Protein AF-A0AAV7K5X8-F1 (afdb_monomer)

Mean predicted aligned error: 9.71 Å

Structure (mmCIF, N/CA/C/O backbone):
data_AF-A0AAV7K5X8-F1
#
_entry.id   AF-A0AAV7K5X8-F1
#
loop_
_atom_site.group_PDB
_atom_site.id
_atom_site.type_symbol
_atom_site.label_atom_id
_atom_site.label_alt_id
_atom_site.label_comp_id
_atom_site.label_asym_id
_atom_site.label_entity_id
_atom_site.label_seq_id
_atom_site.pdbx_PDB_ins_code
_atom_site.Cartn_x
_atom_site.Cartn_y
_atom_site.Cartn_z
_atom_site.occupancy
_atom_site.B_iso_or_equiv
_atom_site.auth_seq_id
_atom_site.auth_comp_id
_atom_site.auth_asym_id
_atom_site.auth_atom_id
_atom_site.pdbx_PDB_model_num
ATOM 1 N N . MET A 1 1 ? 8.935 -15.043 2.213 1.00 33.22 1 MET A N 1
ATOM 2 C CA . MET A 1 1 ? 7.816 -14.118 2.512 1.00 33.22 1 MET A CA 1
ATOM 3 C C . MET A 1 1 ? 8.384 -12.763 2.935 1.00 33.22 1 MET A C 1
ATOM 5 O O . MET A 1 1 ? 8.722 -12.593 4.096 1.00 33.22 1 MET A O 1
ATOM 9 N N . ALA A 1 2 ? 8.564 -11.819 2.006 1.00 34.19 2 ALA A N 1
ATOM 10 C CA . ALA A 1 2 ? 9.065 -10.481 2.335 1.00 34.19 2 ALA A CA 1
ATOM 11 C C . ALA A 1 2 ? 7.889 -9.572 2.730 1.00 34.19 2 ALA A C 1
ATOM 13 O O . ALA A 1 2 ? 7.138 -9.088 1.883 1.00 34.19 2 ALA A O 1
ATOM 14 N N . SER A 1 3 ? 7.682 -9.391 4.032 1.00 41.41 3 SER A N 1
ATOM 15 C CA . SER A 1 3 ? 6.721 -8.423 4.562 1.00 41.41 3 SER A CA 1
ATOM 16 C C . SER A 1 3 ? 7.293 -7.017 4.392 1.00 41.41 3 SER A C 1
ATOM 18 O O . SER A 1 3 ? 8.351 -6.715 4.930 1.00 41.41 3 SER A O 1
ATOM 20 N N . SER A 1 4 ? 6.603 -6.159 3.640 1.00 53.81 4 SER A N 1
ATOM 21 C CA . SER A 1 4 ? 6.960 -4.753 3.399 1.00 53.81 4 SER A CA 1
ATOM 22 C C . SER A 1 4 ? 6.806 -3.883 4.661 1.00 53.81 4 SER A C 1
ATOM 24 O O . SER A 1 4 ? 5.980 -2.974 4.693 1.00 53.81 4 SER A O 1
ATOM 26 N N . GLN A 1 5 ? 7.537 -4.189 5.733 1.00 58.41 5 GLN A N 1
ATOM 27 C CA . GLN A 1 5 ? 7.585 -3.353 6.930 1.00 58.41 5 GLN A CA 1
ATOM 28 C C . GLN A 1 5 ? 8.563 -2.203 6.703 1.00 58.41 5 GLN A C 1
ATOM 30 O O . GLN A 1 5 ? 9.731 -2.421 6.394 1.00 58.41 5 GLN A O 1
ATOM 35 N N . THR A 1 6 ? 8.088 -0.970 6.867 1.00 62.09 6 THR A N 1
ATOM 36 C CA . THR A 1 6 ? 8.971 0.192 6.958 1.00 62.09 6 THR A CA 1
ATOM 37 C C . THR A 1 6 ? 9.557 0.227 8.361 1.00 62.09 6 THR A C 1
ATOM 39 O O . THR A 1 6 ? 8.835 0.468 9.325 1.00 62.09 6 THR A O 1
ATOM 42 N N . THR A 1 7 ? 10.845 -0.072 8.494 1.00 70.25 7 THR A N 1
ATOM 43 C CA . THR A 1 7 ? 11.563 -0.004 9.771 1.00 70.25 7 THR A CA 1
ATOM 44 C C . THR A 1 7 ? 12.378 1.279 9.841 1.00 70.25 7 THR A C 1
ATOM 46 O O . THR A 1 7 ? 13.154 1.556 8.932 1.00 70.25 7 THR A O 1
ATOM 49 N N . ASP A 1 8 ? 12.245 2.031 10.928 1.00 72.31 8 ASP A N 1
ATOM 50 C CA . ASP A 1 8 ? 13.105 3.173 11.247 1.00 72.31 8 ASP A CA 1
ATOM 51 C C . ASP A 1 8 ? 13.852 2.868 12.543 1.00 72.31 8 ASP A C 1
ATOM 53 O O . ASP A 1 8 ? 13.221 2.618 13.568 1.00 72.31 8 ASP A O 1
ATOM 57 N N . LYS A 1 9 ? 15.188 2.819 12.492 1.00 78.00 9 LYS A N 1
ATOM 58 C CA . LYS A 1 9 ? 16.050 2.471 13.641 1.00 78.00 9 LYS A CA 1
ATOM 59 C C . LYS A 1 9 ? 15.629 1.177 14.369 1.00 78.00 9 LYS A C 1
ATOM 61 O O . LYS A 1 9 ? 15.683 1.094 15.590 1.00 78.00 9 LYS A O 1
ATOM 66 N N . GLY A 1 10 ? 15.167 0.176 13.614 1.00 80.06 10 GLY A N 1
ATOM 67 C CA . GLY A 1 10 ? 14.681 -1.104 14.152 1.00 80.06 10 GLY A CA 1
ATOM 68 C C . GLY A 1 10 ? 13.229 -1.096 14.644 1.00 80.06 10 GLY A C 1
ATOM 69 O O . GLY A 1 10 ? 12.700 -2.149 14.988 1.00 80.06 10 GLY A O 1
ATOM 70 N N . VAL A 1 11 ? 12.547 0.052 14.628 1.00 82.38 11 VAL A N 1
ATOM 71 C CA . VAL A 1 11 ? 11.137 0.163 15.012 1.00 82.38 11 VAL A CA 1
ATOM 72 C C . VAL A 1 11 ? 10.246 0.006 13.784 1.00 82.38 11 VAL A C 1
ATOM 74 O O . VAL A 1 11 ? 10.389 0.732 12.798 1.00 82.38 11 VAL A O 1
ATOM 77 N N . ILE A 1 12 ? 9.298 -0.932 13.846 1.00 84.56 12 ILE A N 1
ATOM 78 C CA . ILE A 1 12 ? 8.310 -1.145 12.784 1.00 84.56 12 ILE A CA 1
ATOM 79 C C . ILE A 1 12 ? 7.331 0.029 12.776 1.00 84.56 12 ILE A C 1
ATOM 81 O O . ILE A 1 12 ? 6.594 0.253 13.736 1.00 84.56 12 ILE A O 1
ATOM 85 N N . LYS A 1 13 ? 7.283 0.747 11.657 1.00 85.19 13 LYS A N 1
ATOM 86 C CA . LYS A 1 13 ? 6.257 1.745 11.369 1.00 85.19 13 LYS A CA 1
ATOM 87 C C . LYS A 1 13 ? 5.204 1.104 10.465 1.00 85.19 13 LYS A C 1
ATOM 89 O O . LYS A 1 13 ? 5.535 0.734 9.337 1.00 85.19 13 LYS A O 1
ATOM 94 N N . PRO A 1 14 ? 3.964 0.892 10.936 1.00 89.88 14 PRO A N 1
ATOM 95 C CA . PRO A 1 14 ? 2.909 0.365 10.081 1.00 89.88 14 PRO A CA 1
ATOM 96 C C . PRO A 1 14 ? 2.514 1.383 9.012 1.00 89.88 14 PRO A C 1
ATOM 98 O O . PRO A 1 14 ? 2.656 2.585 9.199 1.00 89.88 14 PRO A O 1
ATOM 101 N N . GLN A 1 15 ? 1.966 0.907 7.900 1.00 91.19 15 GLN A N 1
ATOM 102 C CA . GLN A 1 15 ? 1.449 1.757 6.832 1.00 91.19 15 GLN A CA 1
ATOM 103 C C . GLN A 1 15 ? -0.045 1.504 6.654 1.00 91.19 15 GLN A C 1
ATOM 105 O O . GLN A 1 15 ? -0.483 0.352 6.619 1.00 91.19 15 GLN A O 1
ATOM 110 N N . CYS A 1 16 ? -0.833 2.570 6.524 1.00 92.00 16 CYS A N 1
ATOM 111 C CA . CYS A 1 16 ? -2.249 2.446 6.213 1.00 92.00 16 CYS A CA 1
ATOM 112 C C . CYS A 1 16 ? -2.422 1.944 4.778 1.00 92.00 16 CYS A C 1
ATOM 114 O O . CYS A 1 16 ? -1.896 2.528 3.840 1.00 92.00 16 CYS A O 1
ATOM 116 N N . VAL A 1 17 ? -3.197 0.884 4.581 1.00 91.69 17 VAL A N 1
ATOM 117 C CA . VAL A 1 17 ? -3.431 0.316 3.246 1.00 91.69 17 VAL A CA 1
ATOM 118 C C . VAL A 1 17 ? -4.381 1.155 2.383 1.00 91.69 17 VAL A C 1
ATOM 120 O O . VAL A 1 17 ? -4.431 0.976 1.172 1.00 91.69 17 VAL A O 1
ATOM 123 N N . ILE A 1 18 ? -5.131 2.073 2.998 1.00 91.31 18 ILE A N 1
ATOM 124 C CA . ILE A 1 18 ? -6.112 2.920 2.309 1.00 91.31 18 ILE A CA 1
ATOM 125 C C . ILE A 1 18 ? -5.443 4.173 1.745 1.00 91.31 18 ILE A C 1
ATOM 127 O O . ILE A 1 18 ? -5.543 4.439 0.554 1.00 91.31 18 ILE A O 1
ATOM 131 N N . CYS A 1 19 ? -4.747 4.931 2.595 1.00 92.69 19 CYS A N 1
ATOM 132 C CA . CYS A 1 19 ? -4.104 6.191 2.208 1.00 92.69 19 CYS A CA 1
ATOM 133 C C . CYS A 1 19 ? -2.587 6.094 2.037 1.00 92.69 19 CYS A C 1
ATOM 135 O O . CYS A 1 19 ? -1.946 7.100 1.753 1.00 92.69 19 CYS A O 1
ATOM 137 N N . 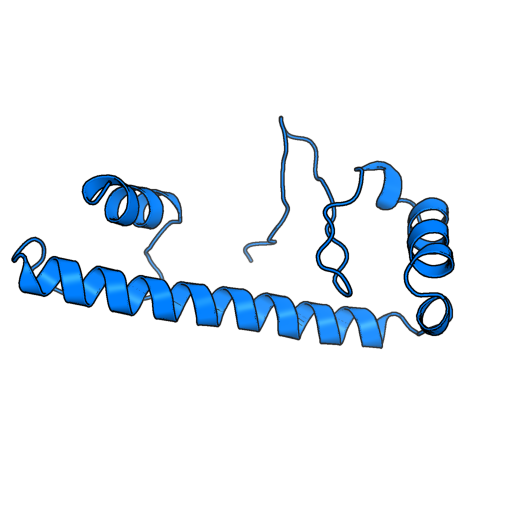LEU A 1 20 ? -1.993 4.917 2.257 1.00 90.56 20 LEU A N 1
ATOM 138 C CA . LEU A 1 20 ? -0.545 4.684 2.191 1.00 90.56 20 LEU A CA 1
ATOM 139 C C . LEU A 1 20 ? 0.285 5.542 3.164 1.00 90.56 20 LEU A C 1
ATOM 141 O O . LEU A 1 20 ? 1.514 5.512 3.103 1.00 90.56 20 LEU A O 1
ATOM 145 N N . ALA A 1 21 ? -0.354 6.239 4.109 1.00 92.25 21 ALA A N 1
ATOM 146 C CA . ALA A 1 21 ? 0.330 6.998 5.145 1.00 92.25 21 ALA A CA 1
ATOM 147 C C . ALA A 1 21 ? 1.123 6.064 6.068 1.00 92.25 21 ALA A C 1
ATOM 149 O O . ALA A 1 21 ? 0.595 5.055 6.549 1.00 92.25 21 ALA A O 1
ATOM 150 N N . VAL A 1 22 ? 2.382 6.415 6.334 1.00 91.06 22 VAL A N 1
ATOM 151 C CA . VAL A 1 22 ? 3.180 5.768 7.380 1.00 91.06 22 VAL A CA 1
ATOM 152 C C . VAL A 1 22 ? 2.648 6.243 8.726 1.00 91.06 22 VAL A C 1
ATOM 154 O O . VAL A 1 22 ? 2.545 7.440 8.987 1.00 91.06 22 VAL A O 1
ATOM 157 N N . LEU A 1 23 ? 2.267 5.294 9.563 1.00 90.06 23 LEU A N 1
ATOM 158 C CA . LEU A 1 23 ? 1.679 5.524 10.868 1.00 90.06 23 LEU A CA 1
ATOM 159 C C . LEU A 1 23 ? 2.737 5.344 11.960 1.00 90.06 23 LEU A C 1
ATOM 161 O O . LEU A 1 23 ? 3.743 4.651 11.781 1.00 90.06 23 LEU A O 1
ATOM 165 N N . CYS A 1 24 ? 2.485 5.936 13.125 1.00 89.38 24 CYS A N 1
ATOM 166 C CA . CYS A 1 24 ? 3.331 5.720 14.293 1.00 89.38 24 CYS A CA 1
ATOM 167 C C . CYS A 1 24 ? 3.240 4.254 14.763 1.00 89.38 24 CYS A C 1
ATOM 169 O O . CYS A 1 24 ? 2.178 3.638 14.592 1.00 89.38 24 CYS A O 1
ATOM 171 N N . PRO A 1 25 ? 4.291 3.698 15.388 1.00 88.69 25 PRO A N 1
ATOM 172 C CA . PRO A 1 25 ? 4.312 2.317 15.886 1.00 88.69 25 PRO A CA 1
ATOM 173 C C . PRO A 1 25 ? 3.125 1.973 16.800 1.00 88.69 25 PRO A C 1
ATOM 175 O O . PRO A 1 25 ? 2.577 0.872 16.749 1.00 88.69 25 PRO A O 1
ATOM 178 N N . GLU A 1 26 ? 2.649 2.944 17.581 1.00 88.75 26 GLU A N 1
ATOM 179 C CA . GLU A 1 26 ? 1.506 2.813 18.491 1.00 88.75 26 GLU A CA 1
ATOM 180 C C . GLU A 1 26 ? 0.197 2.518 17.751 1.00 88.75 26 GLU A C 1
ATOM 182 O O . GLU A 1 26 ? -0.744 2.000 18.353 1.00 88.75 26 GLU A O 1
ATOM 187 N N . SER A 1 27 ? 0.136 2.808 16.449 1.00 86.81 27 SER A N 1
ATOM 188 C CA . SER A 1 27 ? -1.024 2.546 15.591 1.00 86.81 27 SER A CA 1
ATOM 189 C C . SER A 1 27 ? -1.252 1.058 15.330 1.00 86.81 27 SER A C 1
ATOM 191 O O . SER A 1 27 ? -2.285 0.697 14.781 1.00 86.81 27 SER A O 1
ATOM 193 N N . LEU A 1 28 ? -0.332 0.180 15.747 1.00 85.62 28 LEU A N 1
ATOM 194 C CA . LEU A 1 28 ? -0.581 -1.263 15.810 1.00 85.62 28 LEU A CA 1
ATOM 195 C C . LEU A 1 28 ? -1.629 -1.624 16.877 1.00 85.62 28 LEU A C 1
ATOM 197 O O . LEU A 1 28 ? -2.254 -2.681 16.796 1.00 85.62 28 LEU A O 1
ATOM 201 N N . LYS A 1 29 ? -1.852 -0.754 17.874 1.00 89.00 29 LYS A N 1
ATOM 202 C CA . LYS A 1 29 ? -2.914 -0.931 18.871 1.00 89.00 29 LYS A CA 1
ATOM 203 C C . LYS A 1 29 ? -4.273 -0.636 18.234 1.00 89.00 29 LYS A C 1
ATOM 205 O O . LYS A 1 29 ? -4.455 0.409 17.612 1.00 89.00 29 LYS A O 1
ATOM 210 N N . SER A 1 30 ? -5.252 -1.509 18.482 1.00 84.56 30 SER A N 1
ATOM 211 C CA . SER A 1 30 ? -6.609 -1.406 17.915 1.00 84.56 30 SER A CA 1
ATOM 212 C C . SER A 1 30 ? -7.255 -0.030 18.134 1.00 84.56 30 SER A C 1
ATOM 214 O O . SER A 1 30 ? -7.798 0.554 17.202 1.00 84.56 30 SER A O 1
ATOM 216 N N . SER A 1 31 ? -7.121 0.546 19.334 1.00 89.56 31 SER A N 1
ATOM 217 C CA . SER A 1 31 ? -7.686 1.864 19.656 1.00 89.56 31 SER A CA 1
ATOM 218 C C . SER A 1 31 ? -7.090 2.997 18.816 1.00 89.56 31 SER A C 1
ATOM 220 O O . SER A 1 31 ? -7.811 3.890 18.377 1.00 89.56 31 SER A O 1
ATOM 222 N N . GLN A 1 32 ? -5.782 2.964 18.560 1.00 90.62 32 GLN A N 1
ATOM 223 C CA . GLN A 1 32 ? -5.098 3.977 17.758 1.00 90.62 32 GLN A CA 1
ATOM 224 C C . GLN A 1 32 ? -5.387 3.795 16.265 1.00 90.62 32 GLN A C 1
ATOM 226 O O . GLN A 1 32 ? -5.607 4.784 15.565 1.00 90.62 32 GLN A O 1
ATOM 231 N N . LEU A 1 33 ? -5.476 2.548 15.792 1.00 88.50 33 LEU A N 1
ATOM 232 C CA . LEU A 1 33 ? -5.903 2.255 14.426 1.00 88.50 33 LEU A CA 1
ATOM 233 C C . LEU A 1 33 ? -7.349 2.705 14.178 1.00 88.50 33 LEU A C 1
ATOM 235 O O . LEU A 1 33 ? -7.617 3.367 13.179 1.00 88.50 33 LEU A O 1
ATOM 239 N N . GLN A 1 34 ? -8.270 2.422 15.106 1.00 88.94 34 GLN A N 1
ATOM 240 C CA . GLN A 1 34 ? -9.654 2.888 15.002 1.00 88.94 34 GLN A CA 1
ATOM 241 C C . GLN A 1 34 ? -9.749 4.412 14.989 1.00 88.94 34 GLN A C 1
ATOM 243 O O . GLN A 1 34 ? -10.515 4.954 14.199 1.00 88.94 34 GLN A O 1
ATOM 248 N N . LYS A 1 35 ? -8.953 5.121 15.800 1.00 92.88 35 LYS A N 1
ATOM 249 C CA . LYS A 1 35 ? -8.882 6.590 15.729 1.00 92.88 35 LYS A CA 1
ATOM 250 C C . LYS A 1 35 ? -8.424 7.067 14.354 1.00 92.88 35 LYS A C 1
ATOM 252 O O . LYS A 1 35 ? -9.031 7.979 13.805 1.00 92.88 35 LYS A O 1
ATOM 257 N N . HIS A 1 36 ? -7.387 6.453 13.781 1.00 93.44 36 HIS A N 1
ATOM 258 C CA . HIS A 1 36 ? -6.944 6.791 12.428 1.00 93.44 36 HIS A CA 1
ATOM 259 C C . HIS A 1 36 ? -8.073 6.597 11.407 1.00 93.44 36 HIS A C 1
ATOM 261 O O . HIS A 1 36 ? 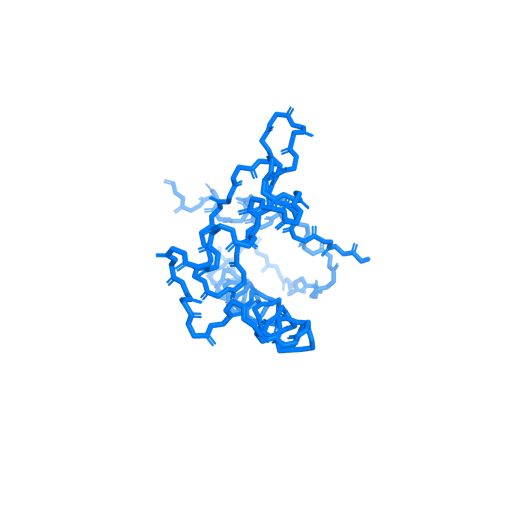-8.348 7.513 10.634 1.00 93.44 36 HIS A O 1
ATOM 267 N N . LEU A 1 37 ? -8.755 5.446 11.444 1.00 91.75 37 LEU A N 1
ATOM 268 C CA . LEU A 1 37 ? -9.878 5.167 10.550 1.00 91.75 37 LEU A CA 1
ATOM 269 C C . LEU A 1 37 ? -11.011 6.176 10.750 1.0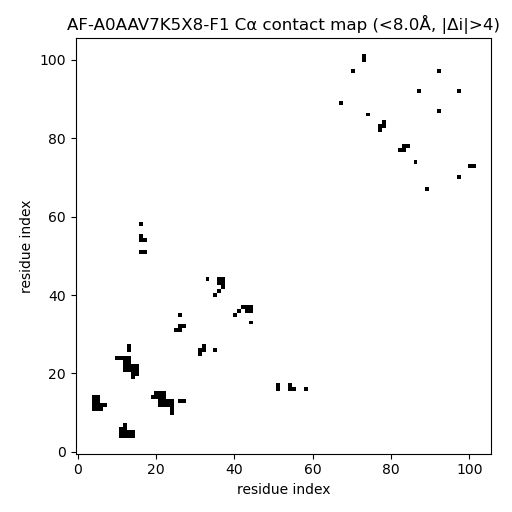0 91.75 37 LEU A C 1
ATOM 271 O O . LEU A 1 37 ? -11.400 6.818 9.791 1.00 91.75 37 LEU A O 1
ATOM 275 N N . ARG A 1 38 ? -11.472 6.427 11.976 1.00 92.50 38 ARG A N 1
ATOM 276 C CA . ARG A 1 38 ? -12.552 7.399 12.231 1.00 92.50 38 ARG A CA 1
ATOM 277 C C . ARG A 1 38 ? -12.195 8.825 11.802 1.00 92.50 38 ARG A C 1
ATOM 279 O O . ARG A 1 38 ? -13.058 9.540 11.312 1.00 92.50 38 ARG A O 1
ATOM 286 N N . ASN A 1 39 ? -10.930 9.223 11.934 1.00 93.50 39 ASN A N 1
ATOM 287 C CA . ASN A 1 39 ? -10.490 10.581 11.606 1.00 93.50 39 ASN A CA 1
ATOM 288 C C . ASN A 1 39 ? -10.197 10.794 10.113 1.00 93.50 39 ASN A C 1
ATOM 290 O O . ASN A 1 39 ? -10.299 11.918 9.629 1.00 93.50 39 ASN A O 1
ATOM 294 N N . LYS A 1 40 ? -9.744 9.758 9.393 1.00 93.38 40 LYS A N 1
ATOM 295 C CA . LYS A 1 40 ? -9.293 9.871 7.990 1.00 93.38 40 LYS A CA 1
ATOM 296 C C . LYS A 1 40 ? -10.177 9.126 6.994 1.00 93.38 40 LYS A C 1
ATOM 298 O O . LYS A 1 40 ? -10.167 9.455 5.813 1.00 93.38 40 LYS A O 1
ATOM 303 N N . HIS A 1 41 ? -10.908 8.123 7.459 1.00 93.81 41 HIS A N 1
ATOM 304 C CA . HIS A 1 41 ? -11.649 7.146 6.666 1.00 93.81 41 HIS A CA 1
ATOM 305 C C . HIS A 1 41 ? -12.937 6.729 7.395 1.00 93.81 41 HIS A C 1
ATOM 307 O O . HIS A 1 41 ? -13.128 5.546 7.679 1.00 93.81 41 HIS A O 1
ATOM 313 N N . LEU A 1 42 ? -13.788 7.699 7.747 1.00 90.31 42 LEU A N 1
ATOM 314 C CA . LEU A 1 42 ? -14.964 7.481 8.599 1.00 90.31 42 LEU A CA 1
ATOM 315 C C . LEU A 1 42 ? -15.848 6.326 8.098 1.00 90.31 42 LEU A C 1
ATOM 317 O O . LEU A 1 42 ? -16.219 5.453 8.874 1.00 90.31 42 LEU A O 1
ATOM 321 N N . GLU A 1 43 ? -16.073 6.265 6.787 1.00 87.25 43 GLU A N 1
ATOM 322 C CA . GLU A 1 43 ? -16.871 5.233 6.106 1.00 87.25 43 GLU A CA 1
ATOM 323 C C . GLU A 1 43 ? -16.284 3.815 6.205 1.00 87.25 43 GLU A C 1
ATOM 325 O O . GLU A 1 43 ? -16.961 2.829 5.927 1.00 87.25 43 GLU A O 1
ATOM 330 N N . LEU A 1 44 ? -15.009 3.693 6.581 1.00 85.88 44 LEU A N 1
ATOM 331 C CA . LEU A 1 44 ? -14.303 2.419 6.707 1.00 85.88 44 LEU A CA 1
ATOM 332 C C . LEU A 1 44 ? -14.082 2.011 8.167 1.00 85.88 44 LEU A C 1
ATOM 334 O O . LEU A 1 44 ? -13.511 0.950 8.405 1.00 85.88 44 LEU A O 1
ATOM 338 N N . ALA A 1 45 ? -14.496 2.825 9.144 1.00 82.38 45 ALA A N 1
ATOM 339 C CA . ALA A 1 45 ? -14.259 2.545 10.560 1.00 82.38 45 ALA A CA 1
ATOM 340 C C . ALA A 1 45 ? -14.939 1.249 11.035 1.00 82.38 45 ALA A C 1
ATOM 342 O O . ALA A 1 45 ? -14.375 0.547 11.876 1.00 82.38 45 ALA A O 1
ATOM 343 N N . ASP A 1 46 ? -16.089 0.923 10.444 1.00 86.44 46 ASP A N 1
ATOM 344 C CA . ASP A 1 46 ? -16.896 -0.257 10.771 1.00 86.44 46 ASP A CA 1
ATOM 345 C C . ASP A 1 46 ? -16.809 -1.355 9.696 1.00 86.44 46 ASP A C 1
ATOM 347 O O . ASP A 1 46 ? -17.513 -2.362 9.761 1.00 86.44 46 ASP A O 1
ATOM 351 N N . MET A 1 47 ? -15.933 -1.188 8.696 1.00 86.50 47 MET A N 1
ATOM 352 C CA . MET A 1 47 ? -15.748 -2.193 7.650 1.00 86.50 47 MET A CA 1
ATOM 353 C C . MET A 1 47 ? -15.022 -3.438 8.176 1.00 86.50 47 MET A C 1
ATOM 355 O O . MET A 1 47 ? -14.124 -3.339 9.022 1.00 86.50 47 MET A O 1
ATOM 359 N N . PRO A 1 48 ? -15.355 -4.626 7.646 1.00 87.06 48 PRO A N 1
ATOM 360 C CA . PRO A 1 48 ? -14.778 -5.871 8.111 1.00 87.06 48 PRO A CA 1
ATOM 361 C C . PRO A 1 48 ? -13.328 -6.018 7.615 1.00 87.06 48 PRO A C 1
ATOM 363 O O . PRO A 1 48 ? -12.892 -5.390 6.640 1.00 87.06 48 PRO A O 1
ATOM 366 N N . LYS A 1 49 ? -12.542 -6.842 8.316 1.00 84.38 49 LYS A N 1
ATOM 367 C CA . LYS A 1 49 ? -11.084 -6.961 8.115 1.00 84.38 49 LYS A CA 1
ATOM 368 C C . LYS A 1 49 ? -10.719 -7.457 6.714 1.00 84.38 49 LYS A C 1
ATOM 370 O O . LYS A 1 49 ? -9.652 -7.123 6.198 1.00 84.38 49 LYS A O 1
ATOM 375 N N . GLU A 1 50 ? -11.607 -8.214 6.087 1.00 90.38 50 GLU A N 1
ATOM 376 C CA . GLU A 1 50 ? -11.468 -8.814 4.763 1.00 90.38 50 GLU A CA 1
ATOM 377 C C . GLU A 1 50 ? -11.280 -7.743 3.682 1.00 90.38 50 GLU A C 1
ATOM 379 O O . GLU A 1 50 ? -10.448 -7.907 2.787 1.00 90.38 50 GLU A O 1
ATOM 384 N N . VAL A 1 51 ? -11.964 -6.599 3.807 1.00 87.75 51 VAL A N 1
ATOM 385 C CA . VAL A 1 51 ? -11.811 -5.459 2.886 1.00 87.75 51 VAL A CA 1
ATOM 386 C C . VAL A 1 51 ? -10.381 -4.920 2.934 1.00 87.75 51 VAL A C 1
ATOM 388 O O . VAL A 1 51 ? -9.768 -4.645 1.899 1.00 87.75 51 VAL A O 1
ATOM 391 N N . PHE A 1 52 ? -9.812 -4.802 4.135 1.00 89.31 52 PHE A N 1
ATOM 392 C CA . PHE A 1 52 ? -8.439 -4.339 4.326 1.00 89.31 52 PHE A CA 1
ATOM 393 C C . PHE A 1 52 ? -7.412 -5.377 3.863 1.00 89.31 52 PHE A C 1
ATOM 395 O O . PHE A 1 52 ? -6.396 -5.003 3.277 1.00 89.31 52 PHE A O 1
ATOM 402 N N . ALA A 1 53 ? -7.678 -6.671 4.066 1.00 89.50 53 ALA A N 1
ATOM 403 C CA . ALA A 1 53 ? -6.826 -7.752 3.574 1.00 89.50 53 ALA A CA 1
ATOM 404 C C . ALA A 1 53 ? -6.772 -7.773 2.038 1.00 89.50 53 ALA A C 1
ATOM 406 O O . ALA A 1 53 ? -5.683 -7.842 1.457 1.00 89.50 53 ALA A O 1
ATOM 407 N N . HIS A 1 54 ? -7.927 -7.626 1.379 1.00 92.12 54 HIS A N 1
ATOM 408 C CA . HIS A 1 54 ? -8.009 -7.540 -0.076 1.00 92.12 54 HIS A CA 1
ATOM 409 C C . HIS A 1 54 ? -7.220 -6.337 -0.608 1.00 92.12 54 HIS A C 1
ATOM 411 O O . HIS A 1 54 ? -6.314 -6.517 -1.427 1.00 92.12 54 HIS A O 1
ATOM 417 N N . LYS A 1 55 ? -7.462 -5.135 -0.066 1.00 91.12 55 LYS A N 1
ATOM 418 C CA . LYS A 1 55 ? -6.688 -3.927 -0.410 1.00 91.12 55 LYS A CA 1
ATOM 419 C C . LYS A 1 55 ? -5.190 -4.120 -0.157 1.00 91.12 55 LYS A C 1
ATOM 421 O O . LYS A 1 55 ? -4.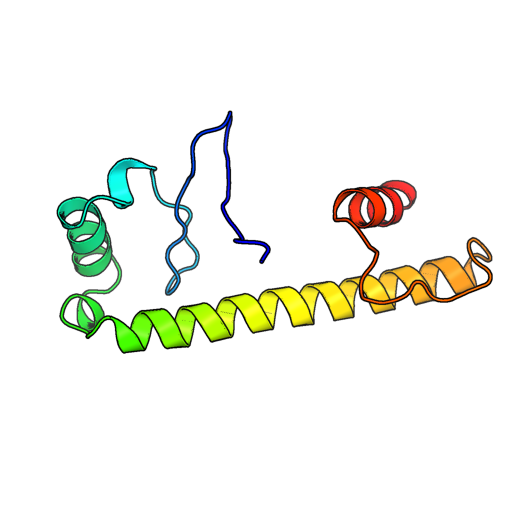363 -3.713 -0.966 1.00 91.12 55 LYS A O 1
ATOM 426 N N . GLY A 1 56 ? -4.825 -4.825 0.914 1.00 91.69 56 GLY A N 1
ATOM 427 C CA . GLY A 1 56 ? -3.437 -5.162 1.239 1.00 91.69 56 GLY A CA 1
ATOM 428 C C . GLY A 1 56 ? -2.770 -6.001 0.163 1.00 91.69 56 GLY A C 1
ATOM 429 O O . GLY A 1 56 ? -1.635 -5.722 -0.227 1.00 91.69 56 GLY A O 1
ATOM 430 N N . SER A 1 57 ? -3.476 -7.009 -0.346 1.00 92.56 57 SER A N 1
ATOM 431 C CA . SER A 1 57 ? -2.980 -7.842 -1.442 1.00 92.56 57 SER A CA 1
ATOM 432 C C . SER A 1 57 ? -2.811 -7.046 -2.740 1.00 92.56 57 SER A C 1
ATOM 434 O O . SER A 1 57 ? -1.782 -7.183 -3.403 1.00 92.56 57 SER A O 1
ATOM 436 N N . GLN A 1 58 ? -3.754 -6.150 -3.050 1.00 92.94 58 GLN A N 1
ATOM 437 C CA . GLN A 1 58 ? -3.684 -5.268 -4.216 1.00 92.94 58 GLN A CA 1
ATOM 438 C C . GLN A 1 58 ? -2.481 -4.324 -4.139 1.00 92.94 58 GLN A C 1
ATOM 440 O O . GLN A 1 58 ? -1.690 -4.280 -5.078 1.00 92.94 58 GLN A O 1
ATOM 445 N N . VAL A 1 59 ? -2.274 -3.647 -3.005 1.00 90.50 59 VAL A N 1
ATOM 446 C CA . VAL A 1 59 ? -1.124 -2.749 -2.805 1.00 90.50 59 VAL A CA 1
ATOM 447 C C . VAL A 1 59 ? 0.201 -3.508 -2.925 1.00 90.50 59 VAL A C 1
ATOM 449 O O . VAL A 1 59 ? 1.138 -3.030 -3.563 1.00 90.50 59 VAL A O 1
ATOM 452 N N . LYS A 1 60 ? 0.299 -4.718 -2.355 1.00 88.00 60 LYS A N 1
ATOM 453 C CA . LYS A 1 60 ? 1.500 -5.562 -2.493 1.00 88.00 60 LYS A CA 1
ATOM 454 C C . LYS A 1 60 ? 1.761 -5.953 -3.947 1.00 88.00 60 LYS A C 1
ATOM 456 O O . LYS A 1 60 ? 2.907 -5.897 -4.389 1.00 88.00 60 LYS A O 1
ATOM 461 N N . LYS A 1 61 ? 0.712 -6.328 -4.686 1.00 90.44 61 LYS A N 1
ATOM 462 C CA . LYS A 1 61 ? 0.803 -6.646 -6.115 1.00 90.44 61 LYS A CA 1
ATOM 463 C C . LYS A 1 61 ? 1.279 -5.432 -6.911 1.00 90.44 61 LYS A C 1
ATOM 465 O O . LYS A 1 61 ? 2.273 -5.544 -7.611 1.00 90.44 61 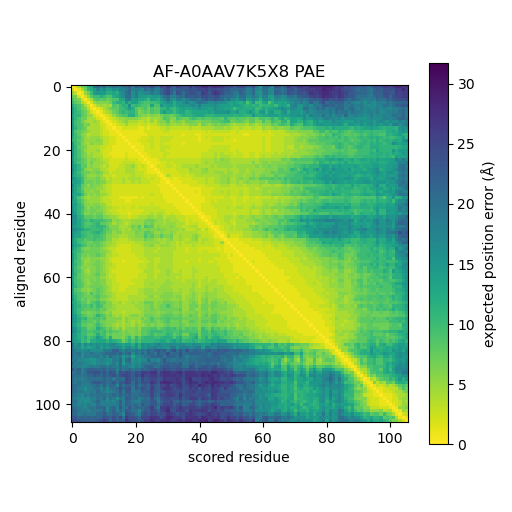LYS A O 1
ATOM 470 N N . GLN A 1 62 ? 0.654 -4.271 -6.721 1.00 89.44 62 GLN A N 1
ATOM 471 C CA . GLN A 1 62 ? 1.039 -3.029 -7.398 1.00 89.44 62 GLN A CA 1
ATOM 472 C C . GLN A 1 62 ? 2.507 -2.662 -7.156 1.00 89.44 62 GLN A C 1
ATOM 474 O O . GLN A 1 62 ? 3.206 -2.298 -8.094 1.00 89.44 62 GLN A O 1
ATOM 479 N N . ARG A 1 63 ? 3.008 -2.802 -5.921 1.00 86.44 63 ARG A N 1
ATOM 480 C CA . ARG A 1 63 ? 4.430 -2.556 -5.619 1.00 86.44 63 ARG A CA 1
ATOM 481 C C . ARG A 1 63 ? 5.357 -3.500 -6.364 1.00 86.44 63 ARG A C 1
ATOM 483 O O . ARG A 1 63 ? 6.377 -3.060 -6.880 1.00 86.44 63 ARG A O 1
ATOM 490 N N . ARG A 1 64 ? 5.011 -4.786 -6.408 1.00 84.88 64 ARG A N 1
ATOM 491 C CA . ARG A 1 64 ? 5.792 -5.784 -7.141 1.00 84.88 64 ARG A CA 1
ATOM 492 C C . ARG A 1 64 ? 5.784 -5.493 -8.639 1.00 84.88 64 ARG A C 1
ATOM 494 O O . ARG A 1 64 ? 6.842 -5.513 -9.253 1.00 84.88 64 ARG A O 1
ATOM 501 N N . ASP A 1 65 ? 4.621 -5.185 -9.200 1.00 87.12 65 ASP A N 1
ATOM 502 C CA . ASP A 1 65 ? 4.466 -4.897 -10.625 1.00 87.12 65 ASP A CA 1
ATOM 503 C C . ASP A 1 65 ? 5.224 -3.608 -11.004 1.00 87.12 65 ASP A C 1
ATOM 505 O O . ASP A 1 65 ? 5.935 -3.582 -12.006 1.00 87.12 65 ASP A O 1
ATOM 509 N N . SER A 1 66 ? 5.169 -2.575 -10.154 1.00 86.88 66 SER A N 1
ATOM 510 C CA . SER A 1 66 ? 5.963 -1.350 -10.315 1.00 86.88 66 SER A CA 1
ATOM 511 C C . SER A 1 66 ? 7.462 -1.630 -10.252 1.00 86.88 66 SER A C 1
ATOM 513 O O . SER A 1 66 ? 8.200 -1.126 -11.091 1.00 86.88 66 SER A O 1
ATOM 515 N N . LEU A 1 67 ? 7.918 -2.433 -9.286 1.00 83.50 67 LEU A N 1
ATOM 516 C CA . LEU A 1 67 ? 9.332 -2.780 -9.162 1.00 83.50 67 LEU A CA 1
ATOM 517 C C . LEU A 1 67 ? 9.824 -3.553 -10.388 1.00 83.50 67 LEU A C 1
ATOM 519 O 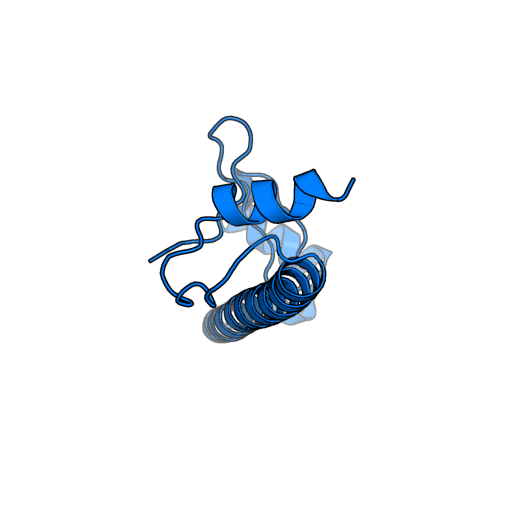O . LEU A 1 67 ? 10.904 -3.271 -10.897 1.00 83.50 67 LEU A O 1
ATOM 523 N N . ARG A 1 68 ? 9.010 -4.488 -10.884 1.00 82.25 68 ARG A N 1
ATOM 524 C CA . ARG A 1 68 ? 9.290 -5.252 -12.101 1.00 82.25 68 ARG A CA 1
ATOM 525 C C . ARG A 1 68 ? 9.427 -4.338 -13.316 1.00 82.25 68 ARG A C 1
ATOM 527 O O . ARG A 1 68 ? 10.379 -4.481 -14.072 1.00 82.25 68 ARG A O 1
ATOM 534 N N . ALA A 1 69 ? 8.515 -3.381 -13.481 1.00 84.94 69 ALA A N 1
ATOM 535 C CA . ALA A 1 69 ? 8.580 -2.415 -14.574 1.00 84.94 69 ALA A CA 1
ATOM 536 C C . ALA A 1 69 ? 9.831 -1.525 -14.480 1.00 84.94 69 ALA A C 1
ATOM 538 O O . ALA A 1 69 ? 10.541 -1.359 -15.469 1.00 84.94 69 ALA A O 1
ATOM 539 N N . SER A 1 70 ? 10.140 -0.993 -13.292 1.00 84.69 70 SER A N 1
ATOM 540 C CA . SER A 1 70 ? 11.355 -0.196 -13.071 1.00 84.69 70 SER A CA 1
ATOM 541 C C . SER A 1 70 ? 12.625 -0.992 -13.358 1.00 84.69 70 SER A C 1
ATOM 543 O O . SER A 1 70 ? 13.559 -0.468 -13.962 1.00 84.69 70 SER A O 1
ATOM 545 N N . LEU A 1 71 ? 12.649 -2.262 -12.957 1.00 81.56 71 LEU A N 1
ATOM 546 C CA . LEU A 1 71 ? 13.764 -3.158 -13.212 1.00 81.56 71 LEU A CA 1
ATOM 547 C C . LEU A 1 71 ? 13.953 -3.432 -14.708 1.00 81.56 71 LEU A C 1
ATOM 549 O O . LEU A 1 71 ? 15.084 -3.406 -15.187 1.00 81.56 71 LEU A O 1
ATOM 553 N N . GLU A 1 72 ? 12.865 -3.666 -15.443 1.00 84.00 72 GLU A N 1
ATOM 554 C CA . GLU A 1 72 ? 12.917 -3.879 -16.891 1.00 84.00 72 GLU A CA 1
ATOM 555 C C . GLU A 1 72 ? 13.561 -2.685 -17.599 1.00 84.00 72 GLU A C 1
ATOM 557 O O . GLU A 1 72 ? 14.473 -2.853 -18.407 1.00 84.00 72 GLU A O 1
ATOM 562 N N . VAL A 1 73 ? 13.122 -1.471 -17.253 1.00 86.31 73 VAL A N 1
ATOM 563 C CA . VAL A 1 73 ? 13.666 -0.231 -17.817 1.00 86.31 73 VAL A CA 1
ATOM 564 C C . VAL A 1 73 ? 15.150 -0.089 -17.485 1.00 86.31 73 VAL A C 1
ATOM 566 O O . VAL A 1 73 ? 15.952 0.171 -18.381 1.00 86.31 73 VAL A O 1
ATOM 569 N N . ALA A 1 74 ? 15.530 -0.296 -16.223 1.00 82.62 74 ALA A N 1
ATOM 570 C CA . ALA A 1 74 ? 16.923 -0.205 -15.795 1.00 82.62 74 ALA A CA 1
ATOM 571 C C . ALA A 1 74 ? 17.820 -1.205 -16.542 1.00 82.62 74 ALA A C 1
ATOM 573 O O . ALA A 1 74 ? 18.915 -0.850 -16.977 1.00 82.62 74 ALA A O 1
ATOM 574 N N . TRP A 1 75 ? 17.341 -2.434 -16.749 1.00 83.56 75 TRP A N 1
ATOM 575 C CA . TRP A 1 75 ? 18.064 -3.440 -17.517 1.00 83.56 75 TRP A CA 1
ATOM 576 C C . TRP A 1 75 ? 18.223 -3.050 -18.991 1.00 83.56 75 TRP A C 1
ATOM 578 O O . TRP A 1 75 ? 19.324 -3.151 -19.530 1.00 83.56 75 TRP A O 1
ATOM 588 N N . LEU A 1 76 ? 17.158 -2.566 -19.640 1.00 85.06 76 LEU A N 1
ATOM 589 C CA . LEU A 1 76 ? 17.219 -2.118 -21.036 1.00 85.06 76 LEU A CA 1
ATOM 590 C C . LEU A 1 76 ? 18.238 -0.987 -21.229 1.00 85.06 76 LEU A C 1
ATOM 592 O O . LEU A 1 76 ? 18.988 -1.004 -22.205 1.00 85.06 76 LEU A O 1
ATOM 596 N N . ILE A 1 77 ? 18.296 -0.040 -20.288 1.00 85.62 77 ILE A N 1
ATOM 597 C CA . ILE A 1 77 ? 19.298 1.035 -20.284 1.00 85.62 77 ILE A CA 1
ATOM 598 C C . ILE A 1 77 ? 20.703 0.446 -20.150 1.00 85.62 77 ILE A C 1
ATOM 600 O O . ILE A 1 77 ? 21.569 0.736 -20.971 1.00 85.62 77 ILE A O 1
ATOM 604 N N . ALA A 1 78 ? 20.927 -0.410 -19.152 1.00 82.69 78 ALA A N 1
ATOM 605 C CA . ALA A 1 78 ? 22.245 -0.971 -18.885 1.00 82.69 78 ALA A CA 1
ATOM 606 C C . ALA A 1 78 ? 22.762 -1.836 -20.047 1.00 82.69 78 ALA A C 1
ATOM 608 O O . ALA A 1 78 ? 23.946 -1.787 -20.369 1.00 82.69 78 ALA A O 1
ATOM 609 N N . ARG A 1 79 ? 21.872 -2.568 -20.727 1.00 84.19 79 ARG A N 1
ATOM 610 C CA . ARG A 1 79 ? 22.195 -3.313 -21.950 1.00 84.19 79 ARG A CA 1
ATOM 611 C C . ARG A 1 79 ? 22.615 -2.386 -23.091 1.00 84.19 79 ARG A C 1
ATOM 613 O O . ARG A 1 79 ? 23.594 -2.674 -23.765 1.00 84.19 79 ARG A O 1
ATOM 620 N N . ASN A 1 80 ? 21.892 -1.286 -23.313 1.00 87.50 80 ASN A N 1
ATOM 621 C CA . ASN A 1 80 ? 22.235 -0.318 -24.363 1.00 87.50 80 ASN A CA 1
ATOM 622 C C . ASN A 1 80 ? 23.573 0.390 -24.096 1.00 87.50 80 ASN A C 1
ATOM 624 O O . ASN A 1 80 ? 24.235 0.809 -25.037 1.00 87.50 80 ASN A O 1
ATOM 628 N N . LEU A 1 81 ? 23.957 0.518 -22.825 1.00 86.75 81 LEU A N 1
ATOM 629 C CA . LEU A 1 81 ? 25.262 1.023 -22.393 1.00 86.75 81 LEU A CA 1
ATOM 630 C C . LEU A 1 81 ? 26.348 -0.069 -22.346 1.00 86.75 81 LEU A C 1
ATOM 632 O O . LEU A 1 81 ? 27.438 0.191 -21.849 1.00 86.75 81 LEU A O 1
ATOM 636 N N . GLU A 1 82 ? 26.045 -1.288 -22.807 1.00 85.94 82 GLU A N 1
ATOM 637 C CA . GLU A 1 82 ? 26.942 -2.454 -22.788 1.00 85.94 82 GLU A CA 1
ATOM 638 C C . GLU A 1 82 ? 27.466 -2.833 -21.386 1.00 85.94 82 GLU A C 1
ATOM 640 O O . GLU A 1 82 ? 28.488 -3.497 -21.241 1.00 85.94 82 GLU A O 1
ATOM 645 N N . LEU A 1 83 ? 26.744 -2.460 -20.325 1.00 76.69 83 LEU A N 1
ATOM 646 C CA . LEU A 1 83 ? 27.140 -2.737 -18.939 1.00 76.69 83 LEU A CA 1
ATOM 647 C C . LEU A 1 83 ? 26.869 -4.193 -18.521 1.00 76.69 83 LEU A C 1
ATOM 649 O O . LEU A 1 83 ? 27.459 -4.670 -17.553 1.00 76.69 83 LEU A O 1
ATOM 653 N N . PHE A 1 84 ? 25.982 -4.903 -19.231 1.00 66.94 84 PHE A N 1
ATOM 654 C CA . PHE A 1 84 ? 25.635 -6.304 -18.964 1.00 66.94 84 PHE A CA 1
ATOM 655 C C . PHE A 1 84 ? 25.323 -7.080 -20.250 1.00 66.94 84 PHE A C 1
ATOM 657 O O . PHE A 1 84 ? 24.639 -6.572 -21.137 1.00 66.94 84 PHE A O 1
ATOM 664 N N . SER A 1 85 ? 25.762 -8.345 -20.301 1.00 67.12 85 SER A N 1
ATOM 665 C CA . SER A 1 85 ? 25.530 -9.266 -21.429 1.00 67.12 85 SER A CA 1
ATOM 666 C C . SER A 1 85 ? 24.213 -10.058 -21.312 1.00 67.12 85 SER A C 1
ATOM 668 O O . SER A 1 85 ? 23.611 -10.424 -22.318 1.00 67.12 85 SER A O 1
ATOM 670 N N . GLU A 1 86 ? 23.707 -10.285 -20.091 1.00 69.75 86 GLU A N 1
ATOM 671 C CA . GLU A 1 86 ? 22.535 -11.140 -19.841 1.00 69.75 86 GLU A CA 1
ATOM 672 C C . GLU A 1 86 ? 21.477 -10.470 -18.953 1.00 69.75 86 GLU A C 1
ATOM 674 O O . GLU A 1 86 ? 21.765 -9.572 -18.156 1.00 69.75 86 GLU A O 1
ATOM 679 N N . LYS A 1 87 ? 20.217 -10.903 -19.100 1.00 67.69 87 LYS A N 1
ATOM 680 C CA . LYS A 1 87 ? 19.100 -10.431 -18.275 1.00 67.69 87 LYS A CA 1
ATOM 681 C C . LYS A 1 87 ? 19.110 -11.126 -16.914 1.00 67.69 87 LYS A C 1
ATOM 683 O O . LYS A 1 87 ? 19.070 -12.354 -16.881 1.00 67.69 87 LYS A O 1
ATOM 688 N N . PRO A 1 88 ? 19.114 -10.385 -15.793 1.00 65.12 88 PRO A N 1
ATOM 689 C CA . PRO A 1 88 ? 19.038 -11.009 -14.483 1.00 65.12 88 PRO A CA 1
ATOM 690 C C . PRO A 1 88 ? 17.684 -11.708 -14.293 1.00 65.12 88 PRO A C 1
ATOM 692 O O . PRO A 1 88 ? 16.637 -11.197 -14.698 1.00 65.12 88 PRO A O 1
ATOM 695 N N . ALA A 1 89 ? 17.708 -12.883 -13.661 1.00 61.81 89 ALA A N 1
ATOM 696 C CA . ALA A 1 89 ? 16.501 -13.616 -13.298 1.00 61.81 89 ALA A CA 1
ATOM 697 C C . ALA A 1 89 ? 15.668 -12.820 -12.274 1.00 61.81 89 ALA A C 1
ATOM 699 O O . ALA A 1 89 ? 16.210 -12.253 -11.325 1.00 61.81 89 ALA A O 1
ATOM 700 N N . GLU A 1 90 ? 14.340 -12.803 -12.445 1.00 59.00 90 GLU A N 1
ATOM 701 C CA . GLU A 1 90 ? 13.404 -11.999 -11.633 1.00 59.00 90 GLU A CA 1
ATOM 702 C C . GLU A 1 90 ? 13.475 -12.287 -10.118 1.00 59.00 90 GLU A C 1
ATOM 704 O O . GLU A 1 90 ? 13.058 -11.458 -9.310 1.00 59.00 90 GLU A O 1
ATOM 709 N N . GLU A 1 91 ? 14.011 -13.442 -9.719 1.00 55.16 91 GLU A N 1
ATOM 710 C CA . GLU A 1 91 ? 14.060 -13.903 -8.327 1.00 55.16 91 GLU A CA 1
ATOM 711 C C . GLU A 1 91 ? 15.295 -13.455 -7.529 1.00 55.16 91 GLU A C 1
ATOM 713 O O . GLU A 1 91 ? 15.279 -13.548 -6.301 1.00 55.16 91 GLU A O 1
ATOM 718 N N . THR A 1 92 ? 16.357 -12.947 -8.165 1.00 50.16 92 THR A N 1
ATOM 719 C CA . THR A 1 92 ? 17.653 -12.732 -7.484 1.00 50.16 92 THR A CA 1
ATOM 720 C C . THR A 1 92 ? 17.994 -11.280 -7.183 1.00 50.16 92 THR A C 1
ATOM 722 O O . THR A 1 92 ? 18.960 -11.013 -6.462 1.00 50.16 92 THR A O 1
ATOM 725 N N . ILE A 1 93 ? 17.214 -10.320 -7.677 1.00 56.75 93 ILE A N 1
ATOM 726 C CA . ILE A 1 93 ? 17.599 -8.914 -7.561 1.00 56.75 93 ILE A CA 1
ATOM 727 C C . ILE A 1 93 ? 17.170 -8.372 -6.204 1.00 56.75 93 ILE A C 1
ATOM 729 O O . ILE A 1 93 ? 16.091 -7.816 -6.002 1.00 56.75 93 ILE A O 1
ATOM 733 N N . SER A 1 94 ? 18.065 -8.570 -5.241 1.00 56.31 94 SER A N 1
ATOM 734 C CA . SER A 1 94 ? 18.018 -7.935 -3.933 1.00 56.31 94 SER A CA 1
ATOM 735 C C . SER A 1 94 ? 17.873 -6.421 -4.092 1.00 56.31 94 SER A C 1
ATOM 737 O O . SER 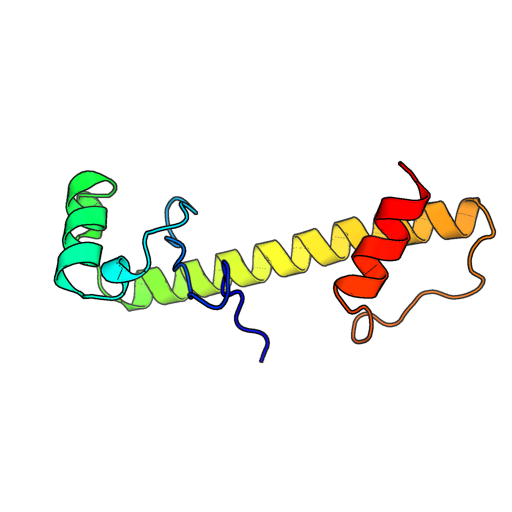A 1 94 ? 18.493 -5.811 -4.964 1.00 56.31 94 SER A O 1
ATOM 739 N N . THR A 1 95 ? 17.110 -5.779 -3.205 1.00 57.12 95 THR A N 1
ATOM 740 C CA . THR A 1 95 ? 16.951 -4.313 -3.163 1.00 57.12 95 THR A CA 1
ATOM 741 C C . THR A 1 95 ? 18.287 -3.565 -3.135 1.00 57.12 95 THR A C 1
ATOM 743 O O . THR A 1 95 ? 18.358 -2.432 -3.599 1.00 57.12 95 THR A O 1
ATOM 746 N N . LYS A 1 96 ? 19.357 -4.204 -2.640 1.00 55.44 96 LYS A N 1
ATOM 747 C CA . LYS A 1 96 ? 20.729 -3.676 -2.666 1.00 55.44 96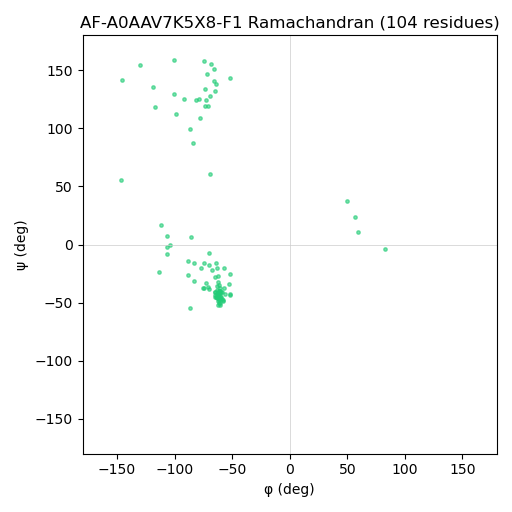 LYS A CA 1
ATOM 748 C C . LYS A 1 96 ? 21.338 -3.629 -4.073 1.00 55.44 96 LYS A C 1
ATOM 750 O O . LYS A 1 96 ? 22.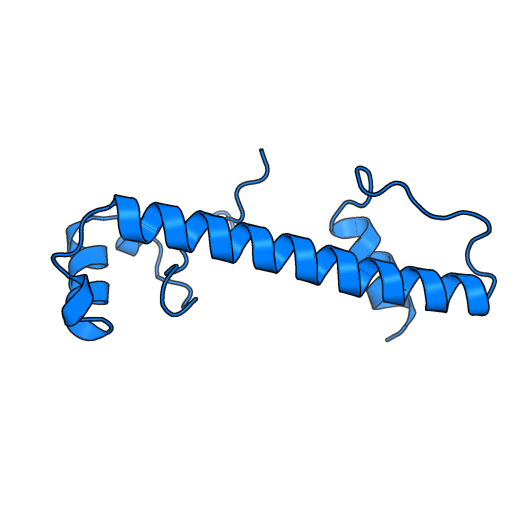022 -2.663 -4.386 1.00 55.44 96 LYS A O 1
ATOM 755 N N . GLU A 1 97 ? 21.074 -4.631 -4.909 1.00 57.34 97 GLU A N 1
ATOM 756 C CA . GLU A 1 97 ? 21.524 -4.662 -6.309 1.00 57.34 97 GLU A CA 1
ATOM 757 C C . GLU A 1 97 ? 20.701 -3.701 -7.175 1.00 57.34 97 GLU A C 1
ATOM 759 O O . GLU A 1 97 ? 21.261 -2.968 -7.981 1.00 57.34 97 GLU A O 1
ATOM 764 N N . LEU A 1 98 ? 19.393 -3.579 -6.914 1.00 61.16 98 LEU A N 1
ATOM 765 C CA . LEU A 1 98 ? 18.553 -2.524 -7.501 1.00 61.16 98 LEU A CA 1
ATOM 766 C C . LEU A 1 98 ? 19.056 -1.117 -7.156 1.00 61.16 98 LEU A C 1
ATOM 768 O O . LEU A 1 98 ? 19.179 -0.279 -8.043 1.00 61.16 98 LEU A O 1
ATOM 772 N N . LEU A 1 99 ? 19.383 -0.859 -5.884 1.00 60.34 99 LEU A N 1
ATOM 773 C CA . LEU A 1 99 ? 19.965 0.418 -5.464 1.00 60.34 99 LEU A CA 1
ATOM 774 C C . LEU A 1 99 ? 21.315 0.672 -6.140 1.00 60.34 99 LEU A C 1
ATOM 776 O O . LEU A 1 99 ? 21.544 1.790 -6.578 1.00 60.34 99 LEU A O 1
ATOM 780 N N . ARG A 1 100 ? 22.183 -0.337 -6.294 1.00 59.75 100 ARG A N 1
ATOM 781 C CA . ARG A 1 100 ? 23.441 -0.189 -7.049 1.00 59.75 100 ARG A CA 1
ATOM 782 C C . ARG A 1 100 ? 23.199 0.175 -8.513 1.00 59.75 100 ARG A C 1
ATOM 784 O O . ARG A 1 100 ? 23.814 1.119 -8.991 1.00 59.75 100 ARG A O 1
ATOM 791 N N . ILE A 1 101 ? 22.278 -0.506 -9.197 1.00 59.81 101 ILE A N 1
ATOM 792 C CA . ILE A 1 101 ? 21.930 -0.208 -10.598 1.00 59.81 101 ILE A CA 1
ATOM 793 C C . ILE A 1 101 ? 21.362 1.215 -10.737 1.00 59.81 101 ILE A C 1
ATOM 795 O O . ILE A 1 101 ? 21.712 1.937 -11.670 1.00 59.81 101 ILE A O 1
ATOM 799 N N . MET A 1 102 ? 20.508 1.640 -9.802 1.00 61.62 102 MET A N 1
ATOM 800 C CA . MET A 1 102 ? 19.914 2.981 -9.821 1.00 61.62 102 MET A CA 1
ATOM 801 C C . MET A 1 102 ? 20.911 4.091 -9.449 1.00 61.62 102 MET A C 1
ATOM 803 O O . MET A 1 102 ? 20.808 5.187 -9.986 1.00 61.62 102 MET A O 1
ATOM 807 N N . LEU A 1 103 ? 21.871 3.823 -8.558 1.00 59.25 103 LEU A N 1
ATOM 808 C CA . LEU A 1 103 ? 22.850 4.808 -8.076 1.00 59.25 103 LEU A CA 1
ATOM 809 C C . LEU A 1 103 ? 24.056 4.998 -9.008 1.00 59.25 103 LEU A C 1
ATOM 811 O O . LEU A 1 103 ? 24.751 5.991 -8.866 1.00 59.25 103 LEU A O 1
ATOM 815 N N . ILE A 1 104 ? 24.312 4.091 -9.958 1.00 53.06 104 ILE A N 1
ATOM 816 C CA . ILE A 1 104 ? 25.372 4.279 -10.971 1.00 53.06 104 ILE A CA 1
ATOM 817 C C . ILE A 1 104 ? 25.004 5.384 -11.988 1.00 53.06 104 ILE A C 1
ATOM 819 O O . ILE A 1 104 ? 25.883 5.905 -12.665 1.00 53.06 104 ILE A O 1
ATOM 823 N N . ASN A 1 105 ? 23.724 5.767 -12.083 1.00 45.94 105 ASN A N 1
ATOM 824 C CA . ASN A 1 105 ? 23.210 6.716 -13.081 1.00 45.94 105 ASN A CA 1
ATOM 825 C C . ASN A 1 105 ? 22.743 8.070 -12.494 1.00 45.94 105 ASN A C 1
ATOM 827 O O . ASN A 1 105 ? 21.994 8.790 -13.158 1.00 45.94 105 ASN A O 1
ATOM 831 N N . LEU A 1 106 ? 23.148 8.404 -11.264 1.00 47.78 106 LEU A N 1
ATOM 832 C CA . LEU A 1 106 ? 22.947 9.707 -10.609 1.00 47.78 106 LEU A CA 1
ATOM 833 C C . LEU A 1 106 ? 24.306 10.344 -10.321 1.00 47.78 106 LEU A C 1
ATOM 835 O O . LEU A 1 106 ? 24.430 11.563 -10.566 1.00 47.78 106 LEU A O 1
#

pLDDT: mean 78.9, std 15.05, range [33.22, 93.81]

Organism: NCBI:txid111878

Radius of gyration: 18.3 Å; Cα contacts (8 Å, |Δi|>4): 60; chains: 1; bounding box: 44×25×44 Å

Sequence (106 aa):
MASSQTTDKGVIKPQCVICLAVLCPESLKSSQLQKHLRNKHLELADMPKEVFAHKGSQVKKQRRDSLRASLEVAWLIARNLELFSEKPAEETISTKELLRIMLINL

Solvent-accessible surface area (backbone atoms only — not comparable to full-atom values): 6473 Å² total; per-residue (Å²): 135,89,75,91,68,48,63,58,98,84,41,62,31,50,62,41,72,85,78,64,47,78,40,60,55,68,43,77,40,68,73,47,37,47,49,51,27,51,74,77,36,54,91,54,53,84,55,62,69,64,61,56,51,51,45,41,52,50,54,54,48,52,52,51,53,50,50,52,53,54,48,52,52,52,48,55,52,36,41,78,69,67,73,48,95,71,82,80,61,92,88,70,71,45,72,68,55,52,48,50,65,58,59,76,77,112

Foldseek 3Di:
DDDPFDDDPNQTFDAQLPPRDGHDSCCVDPVNVLVCCCVPPVVCSPPDVVVRVVSVVVVVVVVLVVVVVLLVVLVVVCVVVVVDDDDDDSPPCDVVNVCVSVVVVD

Secondary structure (DSSP, 8-state):
-----EEETTEEE-B-TTT-PBPPGGGGSHHHHHHHHHHH-GGGTT--HHHHHHHHHHHHHHHHHHHHHHHHHHHHHHHHTTS-SSPPPTTT--HHHHHHHHHTT-